Protein AF-A0A4S2HDU8-F1 (afdb_monomer_lite)

Secondary structure (DSSP, 8-state):
--------------SSSPP-TT-HHHHHBTSEEEEEEES-HHHHHHHHHHHHHHHHHHTBSEEEEEEE-HHHHHHHHHHTS-SEEEEEESS----SEEEPPPEE-TTS-EEEEEEETT-HHHHHHHHHHHHHHTS--

pLDDT: mean 88.14, std 14.68, range [42.5, 98.62]

Radius of gyration: 17.4 Å; chains: 1; bounding box: 50×37×60 Å

Foldseek 3Di:
DDDPPPPPPPPDDDDDAQFAPPCLLVCQACEEAEEEEEPDVVQRVVQVVLVVLLSVLSNGPYYHYDYDHPVVVLVCQQVVVHQKYFWDQPPDPDPQWDWAAWAQGPVRGTTIMTGGPRRVNVNVSSNVSRVVVRDDD

Structure (mmCIF, N/CA/C/O backbone):
data_AF-A0A4S2HDU8-F1
#
_entry.id   AF-A0A4S2HDU8-F1
#
loop_
_atom_site.group_PDB
_atom_site.id
_atom_site.type_symbol
_atom_site.label_atom_id
_atom_site.label_alt_id
_atom_site.label_comp_id
_atom_site.label_asym_id
_atom_site.label_entity_id
_atom_site.label_seq_id
_atom_site.pdbx_PDB_ins_code
_atom_site.Cartn_x
_atom_site.Cartn_y
_atom_site.Cartn_z
_atom_site.occupancy
_atom_site.B_iso_or_equiv
_atom_site.auth_seq_id
_atom_site.auth_comp_id
_atom_site.auth_asym_id
_atom_site.auth_atom_id
_atom_site.pdbx_PDB_model_num
ATOM 1 N N . MET A 1 1 ? -33.721 1.257 43.775 1.00 42.50 1 MET A N 1
ATOM 2 C CA . MET A 1 1 ? -32.586 1.265 42.830 1.00 42.50 1 MET A CA 1
ATOM 3 C C . MET A 1 1 ? -32.837 0.183 41.792 1.00 42.50 1 MET A C 1
ATOM 5 O O . MET A 1 1 ? -32.657 -0.982 42.109 1.00 42.50 1 MET A O 1
ATOM 9 N N . LEU A 1 2 ? -33.331 0.540 40.605 1.00 43.06 2 LEU A N 1
ATOM 10 C CA . LEU A 1 2 ? -33.381 -0.369 39.458 1.00 43.06 2 LEU A CA 1
ATOM 11 C C . LEU A 1 2 ? -32.447 0.228 38.404 1.00 43.06 2 LEU A C 1
ATOM 13 O O . LEU A 1 2 ? -32.683 1.333 37.923 1.00 43.06 2 LEU A O 1
ATOM 17 N N . PHE A 1 3 ? -31.338 -0.460 38.150 1.00 49.94 3 PHE A N 1
ATOM 18 C CA . PHE A 1 3 ? -30.333 -0.086 37.161 1.00 49.94 3 PHE A CA 1
ATOM 19 C C . PHE A 1 3 ? -30.967 -0.219 35.768 1.00 49.94 3 PHE A C 1
ATOM 21 O O . PHE A 1 3 ? -31.205 -1.331 35.300 1.00 49.94 3 PHE A O 1
ATOM 28 N N . SER A 1 4 ? -31.288 0.908 35.125 1.00 59.47 4 SER A N 1
ATOM 29 C CA 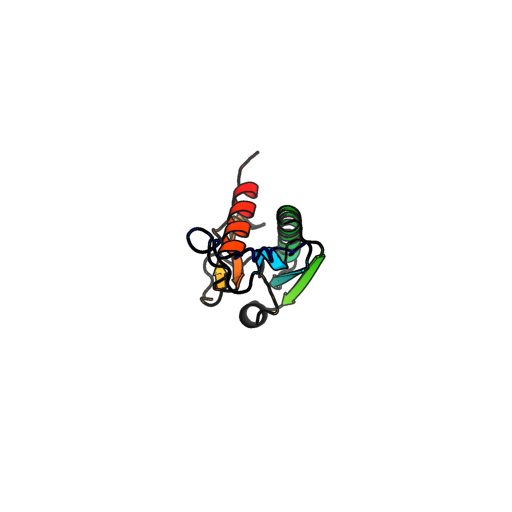. SER A 1 4 ? -31.685 0.924 33.714 1.00 59.47 4 SER A CA 1
ATOM 30 C C . SER A 1 4 ? -30.521 0.423 32.867 1.00 59.47 4 SER A C 1
ATOM 32 O O . SER A 1 4 ? -29.466 1.054 32.802 1.00 59.47 4 SER A O 1
ATOM 34 N N . LEU A 1 5 ? -30.730 -0.724 32.226 1.00 55.03 5 LEU A N 1
ATOM 35 C CA . LEU A 1 5 ? -29.835 -1.314 31.243 1.00 55.03 5 LEU A CA 1
ATOM 36 C C . LEU A 1 5 ? -29.830 -0.411 29.997 1.00 55.03 5 LEU A C 1
ATOM 38 O O . LEU A 1 5 ? -30.757 -0.436 29.188 1.00 55.03 5 LEU A O 1
ATOM 42 N N . LEU A 1 6 ? -28.812 0.438 29.870 1.00 55.34 6 LEU A N 1
ATOM 43 C CA . LEU A 1 6 ? -28.625 1.308 28.713 1.00 55.34 6 LEU A CA 1
ATOM 44 C C . LEU A 1 6 ? -28.003 0.484 27.574 1.00 55.34 6 LEU A C 1
ATOM 46 O O . LEU A 1 6 ? -26.786 0.402 27.432 1.00 55.34 6 LEU A O 1
ATOM 50 N N . VAL A 1 7 ? -28.846 -0.180 26.784 1.00 56.69 7 VAL A N 1
ATOM 51 C CA . VAL A 1 7 ? -28.433 -0.857 25.548 1.00 56.69 7 VAL A CA 1
ATOM 52 C C . VAL A 1 7 ? -28.184 0.218 24.489 1.00 56.69 7 VAL A C 1
ATOM 54 O O . VAL A 1 7 ? -29.111 0.692 23.834 1.00 56.69 7 VAL A O 1
ATOM 57 N N . PHE A 1 8 ? -26.928 0.641 24.337 1.00 52.66 8 PHE A N 1
ATOM 58 C CA . PHE A 1 8 ? -26.510 1.472 23.209 1.00 52.66 8 PHE A CA 1
ATOM 59 C C . PHE A 1 8 ? -26.470 0.609 21.941 1.00 52.66 8 PHE A C 1
ATOM 61 O O . PHE A 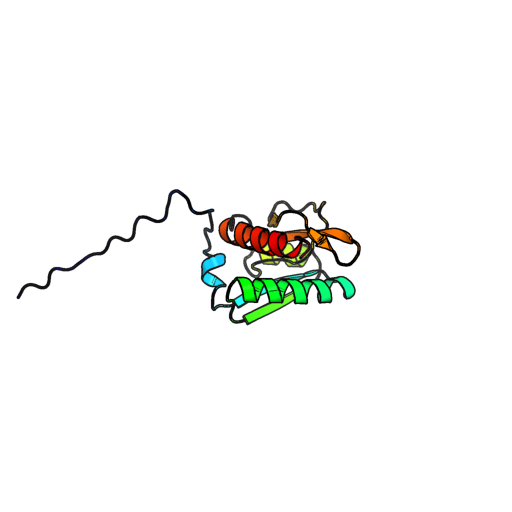1 8 ? -25.519 -0.127 21.687 1.00 52.66 8 PHE A O 1
ATOM 68 N N . ALA A 1 9 ? -27.531 0.698 21.142 1.00 51.41 9 ALA A N 1
ATOM 69 C CA . ALA A 1 9 ? -27.570 0.182 19.783 1.00 51.41 9 ALA A CA 1
ATOM 70 C C . ALA A 1 9 ? -26.666 1.041 18.875 1.00 51.41 9 ALA A C 1
ATOM 72 O O . ALA A 1 9 ? -27.073 2.084 18.367 1.00 51.41 9 ALA A O 1
ATOM 73 N N . LEU A 1 10 ? -25.422 0.604 18.673 1.00 53.88 10 LEU A N 1
ATOM 74 C CA . LEU A 1 10 ? -24.504 1.137 17.661 1.00 53.88 10 LEU A CA 1
ATOM 75 C C . LEU A 1 10 ? -24.857 0.559 16.279 1.00 53.88 10 LEU A C 1
ATOM 77 O O . LEU A 1 10 ? -24.146 -0.281 15.741 1.00 53.88 10 LEU A O 1
ATOM 81 N N . THR A 1 11 ? -25.964 0.996 15.679 1.00 60.50 11 THR A N 1
ATOM 82 C CA . THR A 1 11 ? -26.265 0.708 14.263 1.00 60.50 11 THR A CA 1
ATOM 83 C C . THR A 1 11 ? -26.435 2.016 13.499 1.00 60.50 11 THR A C 1
ATOM 85 O O . THR A 1 11 ? -27.554 2.422 13.193 1.00 60.50 11 THR A O 1
ATOM 88 N N . ALA A 1 12 ? -25.327 2.715 13.227 1.00 51.22 12 ALA A N 1
ATOM 89 C CA . ALA A 1 12 ? -25.362 3.971 12.468 1.00 51.22 12 ALA A CA 1
ATOM 90 C C . ALA A 1 12 ? -24.151 4.238 11.545 1.00 51.22 12 ALA A C 1
ATOM 92 O O . ALA A 1 12 ? -24.028 5.344 11.029 1.00 51.22 12 ALA A O 1
ATOM 93 N N . CYS A 1 13 ? -23.290 3.259 11.250 1.00 56.94 13 CYS A N 1
ATOM 94 C CA . CYS A 1 13 ? -22.143 3.458 10.346 1.00 56.94 13 CYS A CA 1
ATOM 95 C C . CYS A 1 13 ? -22.334 2.712 9.016 1.00 56.94 13 CYS A C 1
ATOM 97 O O . CYS A 1 13 ? -21.618 1.760 8.745 1.00 56.94 13 CYS A O 1
ATOM 99 N N . GLY A 1 14 ? -23.336 3.065 8.200 1.00 53.50 14 GLY A N 1
ATOM 100 C CA . GLY A 1 14 ? -23.684 2.227 7.034 1.00 53.50 14 GLY A CA 1
ATOM 101 C C . GLY A 1 14 ? -23.982 2.918 5.706 1.00 53.50 14 GLY A C 1
ATOM 102 O O . GLY A 1 14 ? -24.287 2.219 4.746 1.00 53.50 14 GLY A O 1
ATOM 103 N N . ARG A 1 15 ? -23.950 4.255 5.602 1.00 58.34 15 ARG A N 1
ATOM 104 C CA . ARG A 1 15 ? -24.436 4.937 4.378 1.00 58.34 15 ARG A CA 1
ATOM 105 C C . ARG A 1 15 ? -23.510 5.961 3.718 1.00 58.34 15 ARG A C 1
ATOM 107 O O . ARG A 1 15 ? -23.928 6.574 2.745 1.00 58.34 15 ARG A O 1
ATOM 114 N N . GLY A 1 16 ? -22.267 6.117 4.176 1.00 63.12 16 GLY A N 1
ATOM 115 C CA . GLY A 1 16 ? -21.326 7.071 3.561 1.00 63.12 16 GLY A CA 1
ATOM 116 C C . GLY A 1 16 ? -19.842 6.717 3.645 1.00 63.12 16 GLY A C 1
ATOM 117 O O . GLY A 1 16 ? -19.020 7.456 3.112 1.00 63.12 16 GLY A O 1
ATOM 118 N N . LEU A 1 17 ? -19.483 5.610 4.298 1.00 71.50 17 LEU A N 1
ATOM 119 C CA . LEU A 1 17 ? -18.098 5.146 4.359 1.00 71.50 17 LEU A CA 1
ATOM 120 C C . LEU A 1 17 ? -17.800 4.267 3.136 1.00 71.50 17 LEU A C 1
ATOM 122 O O . LEU A 1 17 ? -18.657 3.463 2.756 1.00 71.50 17 LEU A O 1
ATOM 126 N N . PRO A 1 18 ? -16.616 4.399 2.511 1.00 87.44 18 PRO A N 1
ATOM 127 C CA . PRO A 1 18 ? -16.169 3.434 1.518 1.00 87.44 18 PRO A CA 1
ATOM 128 C C . PRO A 1 18 ? -16.203 2.018 2.101 1.00 87.44 18 PRO A C 1
ATOM 130 O O . PRO A 1 18 ? -15.890 1.818 3.272 1.00 87.44 18 PRO A O 1
ATOM 133 N N . ASN A 1 19 ? -16.600 1.047 1.281 1.00 90.38 19 ASN A N 1
ATOM 134 C CA . ASN A 1 19 ? -16.699 -0.347 1.707 1.00 90.38 19 ASN A CA 1
ATOM 135 C C . ASN A 1 19 ? -15.334 -0.879 2.180 1.00 90.38 19 ASN A C 1
ATOM 137 O O . ASN A 1 19 ? -14.338 -0.633 1.513 1.00 90.38 19 ASN A O 1
ATOM 141 N N . ASP A 1 20 ? -15.286 -1.603 3.295 1.00 90.50 20 ASP A N 1
ATOM 142 C CA . ASP A 1 20 ? -14.064 -2.234 3.817 1.00 90.50 20 ASP A CA 1
ATOM 143 C C . ASP A 1 20 ? -14.437 -3.503 4.596 1.00 90.50 20 ASP A C 1
ATOM 145 O O . ASP A 1 20 ? -14.398 -3.533 5.825 1.00 90.50 20 ASP A O 1
ATOM 149 N N . PRO A 1 21 ? -14.935 -4.542 3.904 1.00 90.12 21 PRO A N 1
ATOM 150 C CA . PRO A 1 21 ? -15.677 -5.632 4.532 1.00 90.12 21 PRO A CA 1
ATOM 151 C C . PRO A 1 21 ? -14.826 -6.486 5.476 1.00 90.12 21 PRO A C 1
ATOM 153 O O . PRO A 1 21 ? -15.385 -7.190 6.314 1.00 90.12 21 PRO A O 1
ATOM 156 N N . ARG A 1 22 ? -13.493 -6.448 5.354 1.00 93.00 22 ARG A N 1
ATOM 157 C CA . ARG A 1 22 ? -12.574 -7.143 6.268 1.00 93.00 22 ARG A CA 1
ATOM 158 C C . ARG A 1 22 ? -11.927 -6.197 7.279 1.00 93.00 22 ARG A C 1
ATOM 160 O O . ARG A 1 22 ? -11.011 -6.625 7.984 1.00 93.00 22 ARG A O 1
ATOM 167 N N . GLY A 1 23 ? -12.378 -4.943 7.338 1.00 93.75 23 GLY A N 1
ATOM 168 C CA . GLY A 1 23 ? -11.878 -3.921 8.254 1.00 93.75 23 GLY A CA 1
ATOM 169 C C . GLY A 1 23 ? -10.371 -3.726 8.134 1.00 93.75 23 GLY A C 1
ATOM 170 O O . GLY A 1 23 ? -9.689 -3.635 9.153 1.00 93.75 23 GLY A O 1
ATOM 171 N N . THR A 1 24 ? -9.820 -3.755 6.916 1.00 96.25 24 THR A N 1
ATOM 172 C CA . THR A 1 24 ? -8.377 -3.610 6.696 1.00 96.25 24 THR A CA 1
ATOM 173 C C . THR A 1 24 ? -7.847 -2.311 7.257 1.00 96.25 24 THR A C 1
ATOM 175 O O . THR A 1 24 ? -6.848 -2.350 7.969 1.00 96.25 24 THR A O 1
ATOM 178 N N . LEU A 1 25 ? -8.526 -1.190 7.017 1.00 95.56 25 LEU A N 1
ATOM 179 C CA . LEU A 1 25 ? -8.062 0.105 7.504 1.00 95.56 25 LEU A CA 1
ATOM 180 C C . LEU A 1 25 ? -8.035 0.174 9.039 1.00 95.56 25 LEU A C 1
ATOM 182 O O . LEU A 1 25 ? -7.077 0.679 9.617 1.00 95.56 25 LEU A O 1
ATOM 186 N N . GLU A 1 26 ? -9.065 -0.357 9.698 1.00 94.94 26 GLU A N 1
ATOM 187 C CA . GLU A 1 26 ? -9.133 -0.400 11.161 1.00 94.94 26 GLU A CA 1
ATOM 188 C C . GLU A 1 26 ? -8.081 -1.350 11.745 1.00 94.94 26 GLU A C 1
ATOM 190 O O . GLU A 1 26 ? -7.378 -0.985 12.682 1.00 94.94 26 GLU A O 1
ATOM 195 N N . ARG A 1 27 ? -7.924 -2.545 11.161 1.00 96.62 27 ARG A N 1
ATOM 196 C CA . ARG A 1 27 ? -6.981 -3.570 11.632 1.00 96.62 27 ARG A CA 1
ATOM 197 C C . ARG A 1 27 ? -5.526 -3.103 11.584 1.00 96.62 27 ARG A C 1
ATOM 199 O O . ARG A 1 27 ? -4.752 -3.474 12.464 1.00 96.62 27 ARG A O 1
ATOM 206 N N . VAL A 1 28 ? -5.128 -2.376 10.538 1.00 97.69 28 VAL A N 1
ATOM 207 C CA . VAL A 1 28 ? -3.725 -1.956 10.376 1.00 97.69 28 VAL A CA 1
ATOM 208 C C . VAL A 1 28 ? -3.364 -0.788 11.298 1.00 97.69 28 VAL A C 1
ATOM 210 O O . VAL A 1 28 ? -2.209 -0.676 11.701 1.00 97.69 28 VAL A O 1
ATOM 213 N N . HIS A 1 29 ? -4.326 0.059 11.683 1.00 96.62 29 HIS A N 1
ATOM 214 C CA . HIS A 1 29 ? -4.091 1.167 12.611 1.00 96.62 29 HIS A CA 1
ATOM 215 C C . HIS A 1 29 ? -3.739 0.639 14.009 1.00 96.62 29 HIS A C 1
ATOM 217 O O . HIS A 1 29 ? -4.492 -0.116 14.618 1.00 96.62 29 HIS A O 1
ATOM 223 N N . GLY A 1 30 ? -2.556 1.001 14.510 1.00 96.69 30 GLY A N 1
ATOM 224 C CA . GLY A 1 30 ? -1.979 0.431 15.731 1.00 96.69 30 GLY A CA 1
ATOM 225 C C . GLY A 1 30 ? -1.624 -1.061 15.631 1.00 96.69 30 GLY A C 1
ATOM 226 O O . GLY A 1 30 ? -1.232 -1.654 16.633 1.00 96.69 30 GLY A O 1
ATOM 227 N N . GLY A 1 31 ? -1.760 -1.668 14.448 1.00 97.94 31 GLY A N 1
ATOM 228 C CA . GLY A 1 31 ? -1.557 -3.091 14.192 1.00 97.94 31 GLY A CA 1
ATOM 229 C C . GLY A 1 31 ? -0.404 -3.370 13.230 1.00 97.94 31 GLY A C 1
ATOM 230 O O . GLY A 1 31 ? 0.579 -2.628 13.170 1.00 97.94 31 GLY A O 1
ATOM 231 N N . GLU A 1 32 ? -0.525 -4.468 12.481 1.00 98.25 32 GLU A N 1
ATOM 232 C CA . GLU A 1 32 ? 0.436 -4.876 11.451 1.00 98.25 32 GLU A CA 1
ATOM 233 C C . GLU A 1 32 ? -0.080 -4.554 10.050 1.00 98.25 32 GLU A C 1
ATOM 235 O O . GLU A 1 32 ? -1.191 -4.950 9.701 1.00 98.25 32 GLU A O 1
ATOM 240 N N . LEU A 1 33 ? 0.759 -3.915 9.235 1.00 98.62 33 LEU A N 1
ATOM 241 C CA . LEU A 1 33 ? 0.566 -3.787 7.794 1.00 98.62 33 LEU A CA 1
ATOM 242 C C . LEU A 1 33 ? 1.401 -4.846 7.062 1.00 98.62 33 LEU A C 1
ATOM 244 O O . LEU A 1 33 ? 2.629 -4.862 7.167 1.00 98.62 33 LEU A O 1
ATOM 248 N N . ARG A 1 34 ? 0.747 -5.726 6.301 1.00 98.56 34 ARG A N 1
ATOM 249 C CA . ARG A 1 34 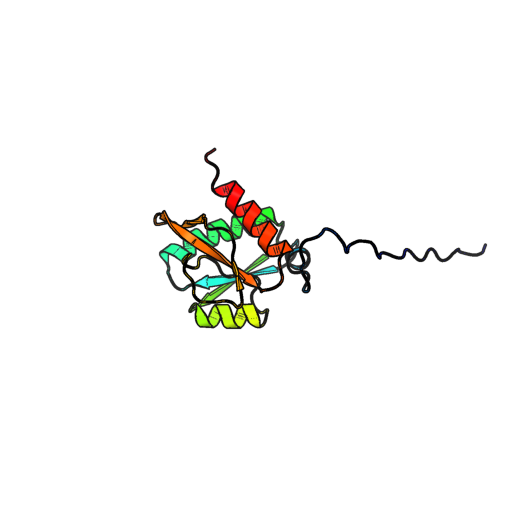? 1.384 -6.840 5.580 1.00 98.56 34 ARG A CA 1
ATOM 250 C C . ARG A 1 34 ? 1.549 -6.478 4.108 1.00 98.56 34 ARG A C 1
ATOM 252 O O . ARG A 1 34 ? 0.558 -6.344 3.387 1.00 98.56 34 ARG A O 1
ATOM 259 N N . VAL A 1 35 ? 2.792 -6.333 3.664 1.00 98.38 35 VAL A N 1
ATOM 260 C CA . VAL A 1 35 ? 3.140 -5.705 2.383 1.00 98.38 35 VAL A CA 1
ATOM 261 C C . VAL A 1 35 ? 3.926 -6.658 1.498 1.00 98.38 35 VAL A C 1
ATOM 263 O O . VAL A 1 35 ? 4.980 -7.152 1.889 1.00 98.38 35 VAL A O 1
ATOM 266 N N . GLY A 1 36 ? 3.426 -6.878 0.286 1.00 97.69 36 GLY A N 1
ATOM 267 C CA . GLY A 1 36 ? 4.166 -7.532 -0.786 1.00 97.69 36 GLY A CA 1
ATOM 268 C C . GLY A 1 36 ? 5.109 -6.558 -1.491 1.00 97.69 36 GLY A C 1
ATOM 269 O O . GLY A 1 36 ? 4.685 -5.459 -1.843 1.00 97.69 36 GLY A O 1
ATOM 270 N N . LEU A 1 37 ? 6.352 -6.966 -1.734 1.00 96.06 37 LEU A N 1
ATOM 271 C CA . LEU A 1 37 ? 7.326 -6.232 -2.546 1.00 96.06 37 LEU A CA 1
ATOM 272 C C . LEU A 1 37 ? 7.719 -7.085 -3.754 1.00 96.06 37 LEU A C 1
ATOM 274 O O . LEU A 1 37 ? 8.158 -8.226 -3.591 1.00 96.06 37 LEU A O 1
ATOM 278 N N . ILE A 1 38 ? 7.549 -6.548 -4.958 1.00 91.88 38 ILE A N 1
ATOM 279 C CA . ILE A 1 38 ? 7.892 -7.254 -6.196 1.00 91.88 38 ILE A CA 1
ATOM 280 C C . ILE A 1 38 ? 9.423 -7.353 -6.304 1.00 91.88 38 ILE A C 1
ATOM 282 O O . ILE A 1 38 ? 10.134 -6.434 -5.906 1.00 91.88 38 ILE A O 1
ATOM 286 N N . LEU A 1 39 ? 9.934 -8.494 -6.778 1.00 81.25 39 LEU A N 1
ATOM 287 C CA . LEU A 1 39 ? 11.371 -8.757 -6.925 1.00 81.25 39 LEU A CA 1
ATOM 288 C C . LEU A 1 39 ? 12.026 -7.849 -7.987 1.00 81.25 39 LEU A C 1
ATOM 290 O O . LEU A 1 39 ? 12.204 -8.250 -9.132 1.00 81.25 39 LEU A O 1
ATOM 294 N N . ASP A 1 40 ? 12.418 -6.646 -7.571 1.00 74.44 40 ASP A N 1
ATOM 295 C CA . ASP A 1 40 ? 13.370 -5.753 -8.242 1.00 74.44 40 ASP A CA 1
ATOM 296 C C . ASP A 1 40 ? 14.103 -4.924 -7.167 1.00 74.44 40 ASP A C 1
ATOM 298 O O . ASP A 1 40 ? 13.479 -4.185 -6.407 1.00 74.44 40 ASP A O 1
ATOM 302 N N . GLU A 1 41 ? 15.428 -5.073 -7.035 1.00 63.62 41 GLU A N 1
ATOM 303 C CA . GLU A 1 41 ? 16.185 -4.491 -5.912 1.00 63.62 41 GLU A CA 1
ATOM 304 C C . GLU A 1 41 ? 16.150 -2.955 -5.855 1.00 63.62 41 GLU A C 1
ATOM 306 O O . GLU A 1 41 ? 16.177 -2.388 -4.756 1.00 63.62 41 GLU A O 1
ATOM 311 N N . ALA A 1 42 ? 16.092 -2.276 -7.007 1.00 67.62 42 ALA A N 1
ATOM 312 C CA . ALA A 1 42 ? 16.054 -0.815 -7.057 1.00 67.62 42 ALA A CA 1
ATOM 313 C C . ALA A 1 42 ? 14.670 -0.296 -6.648 1.00 67.62 42 ALA A C 1
ATOM 315 O O . ALA A 1 42 ? 14.562 0.632 -5.839 1.00 67.62 42 ALA A O 1
ATOM 316 N N . GLU A 1 43 ? 13.615 -0.952 -7.134 1.00 75.62 43 GLU A N 1
ATOM 317 C CA . GLU A 1 43 ? 12.234 -0.616 -6.786 1.00 75.62 43 GLU A CA 1
ATOM 318 C C . GLU A 1 43 ? 11.935 -0.918 -5.311 1.00 75.62 43 GLU A C 1
ATOM 320 O O . GLU A 1 43 ? 11.328 -0.096 -4.624 1.00 75.62 43 GLU A O 1
ATOM 325 N N . VAL A 1 44 ? 12.462 -2.024 -4.772 1.00 85.94 44 VAL A N 1
ATOM 326 C CA . VAL A 1 44 ? 12.249 -2.451 -3.378 1.00 85.94 44 VAL A CA 1
ATOM 327 C C . VAL A 1 44 ? 12.646 -1.377 -2.362 1.00 85.94 44 VAL A C 1
ATOM 329 O O . VAL A 1 44 ? 11.972 -1.234 -1.340 1.00 85.94 44 VAL A O 1
ATOM 332 N N . ARG A 1 45 ? 13.728 -0.619 -2.591 1.00 87.56 45 ARG A N 1
ATOM 333 C CA . ARG A 1 45 ? 14.135 0.445 -1.656 1.00 87.56 45 ARG A CA 1
ATOM 334 C C . ARG A 1 45 ? 13.149 1.611 -1.671 1.00 87.56 45 ARG A C 1
ATOM 336 O O . ARG A 1 45 ? 12.671 2.002 -0.610 1.00 87.56 45 ARG A O 1
ATOM 343 N N . ALA A 1 46 ? 12.831 2.128 -2.857 1.00 88.81 46 ALA A N 1
ATOM 344 C CA . ALA A 1 46 ? 11.888 3.234 -3.014 1.00 88.81 46 ALA A CA 1
ATOM 345 C C . ALA A 1 46 ? 10.480 2.856 -2.520 1.00 88.81 46 ALA A C 1
ATOM 347 O O . ALA A 1 46 ? 9.760 3.681 -1.952 1.00 88.81 46 ALA A O 1
ATOM 348 N N . ASP A 1 47 ? 10.096 1.593 -2.701 1.00 92.25 47 ASP A N 1
ATOM 349 C CA . ASP A 1 47 ? 8.845 1.049 -2.191 1.00 92.25 47 ASP A CA 1
ATOM 350 C C . ASP A 1 47 ? 8.819 1.001 -0.672 1.00 92.25 47 ASP A C 1
ATOM 352 O O . ASP A 1 47 ? 7.833 1.432 -0.079 1.00 92.25 47 ASP A O 1
ATOM 356 N N . ARG A 1 48 ? 9.893 0.529 -0.028 1.00 94.94 48 ARG A N 1
ATOM 357 C CA . ARG A 1 48 ? 9.991 0.501 1.439 1.00 94.94 48 ARG A CA 1
ATOM 358 C C . ARG A 1 48 ? 9.848 1.891 2.038 1.00 94.94 48 ARG A C 1
ATOM 360 O O . ARG A 1 48 ? 9.015 2.066 2.917 1.00 94.94 48 ARG A O 1
ATOM 367 N N . GLU A 1 49 ? 10.578 2.876 1.524 1.00 93.69 49 GLU A N 1
ATOM 368 C CA . GLU A 1 49 ? 10.508 4.256 2.024 1.00 93.69 49 GLU A CA 1
ATOM 369 C C . GLU A 1 49 ? 9.082 4.823 1.924 1.00 93.69 49 GLU A C 1
ATOM 371 O O . GLU A 1 49 ? 8.546 5.398 2.875 1.00 93.69 49 GLU A O 1
ATOM 376 N N . ARG A 1 50 ? 8.417 4.602 0.785 1.00 95.31 50 ARG A N 1
ATOM 377 C CA . ARG A 1 50 ? 7.047 5.080 0.565 1.00 95.31 50 ARG A CA 1
ATOM 378 C C . ARG A 1 50 ? 6.020 4.311 1.407 1.00 95.31 50 ARG A C 1
ATOM 380 O O . ARG A 1 50 ? 5.063 4.901 1.907 1.00 95.31 50 ARG A O 1
ATOM 387 N N . VAL A 1 51 ? 6.213 3.008 1.600 1.00 97.75 51 VAL A N 1
ATOM 388 C CA . VAL A 1 51 ? 5.380 2.170 2.477 1.00 97.75 51 VAL A CA 1
ATOM 389 C C . VAL A 1 51 ? 5.551 2.566 3.942 1.00 97.75 51 VAL A C 1
ATOM 391 O O . VAL A 1 51 ? 4.564 2.624 4.671 1.00 97.75 51 VAL A O 1
ATOM 394 N N . GLU A 1 52 ? 6.764 2.889 4.380 1.00 97.81 52 GLU A N 1
ATOM 395 C CA . GLU A 1 52 ? 7.041 3.380 5.731 1.00 97.81 52 GLU A CA 1
ATOM 396 C C . GLU A 1 52 ? 6.337 4.712 5.993 1.00 97.81 52 GLU A C 1
ATOM 398 O O . GLU A 1 52 ? 5.685 4.872 7.027 1.00 97.81 52 GLU A O 1
ATOM 403 N N . GLY A 1 53 ? 6.374 5.641 5.034 1.00 97.81 53 GLY A N 1
ATOM 404 C CA . GLY A 1 53 ? 5.615 6.887 5.130 1.00 97.81 53 GLY A CA 1
ATOM 405 C C . GLY A 1 53 ? 4.098 6.660 5.173 1.00 97.81 53 GLY A C 1
ATOM 406 O O . GLY A 1 53 ? 3.395 7.333 5.929 1.00 97.81 53 GLY A O 1
ATOM 407 N N . PHE A 1 54 ? 3.580 5.680 4.428 1.00 98.12 54 PHE A N 1
ATOM 408 C CA . PHE A 1 54 ? 2.164 5.309 4.493 1.00 98.12 54 PHE A CA 1
ATOM 409 C C . PHE A 1 54 ? 1.784 4.674 5.835 1.00 98.12 54 PHE A C 1
ATOM 411 O O . PHE A 1 54 ? 0.753 5.013 6.415 1.00 98.12 54 PHE A O 1
ATOM 418 N N . ALA A 1 55 ? 2.632 3.792 6.363 1.00 98.38 55 ALA A N 1
ATOM 419 C CA . ALA A 1 55 ? 2.457 3.185 7.675 1.00 98.38 55 ALA A CA 1
ATOM 420 C C . ALA A 1 55 ? 2.420 4.254 8.779 1.00 98.38 55 ALA A C 1
ATOM 422 O O . ALA A 1 55 ? 1.544 4.211 9.642 1.00 98.38 55 ALA A O 1
ATOM 423 N N . GLN A 1 56 ? 3.298 5.260 8.707 1.00 98.25 56 GLN A N 1
ATOM 424 C CA . GLN A 1 56 ? 3.274 6.415 9.609 1.00 98.25 56 GLN A CA 1
ATOM 425 C C . GLN A 1 56 ? 1.995 7.245 9.453 1.00 98.25 56 GLN A C 1
ATOM 427 O O . GLN A 1 56 ? 1.361 7.574 10.454 1.00 98.25 56 GLN A O 1
ATOM 432 N N . TYR A 1 57 ? 1.579 7.542 8.215 1.00 9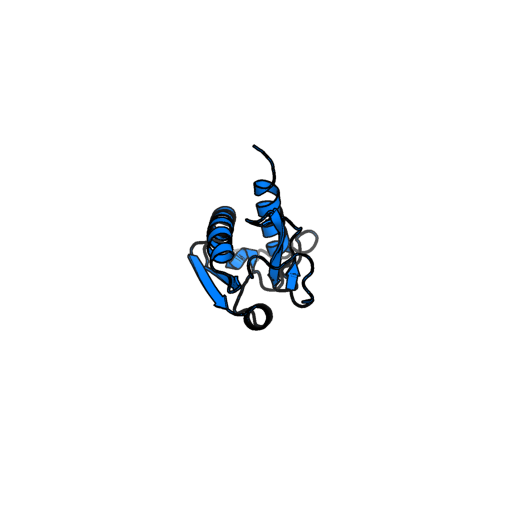8.00 57 TYR A N 1
ATOM 433 C CA . TYR A 1 57 ? 0.331 8.260 7.921 1.00 98.00 57 TYR A CA 1
ATOM 434 C C . TYR A 1 57 ? -0.898 7.567 8.526 1.00 98.00 57 TYR A C 1
ATOM 436 O O . TYR A 1 57 ? -1.804 8.230 9.030 1.00 98.00 57 TYR A O 1
ATOM 444 N N . LEU A 1 58 ? -0.916 6.235 8.493 1.00 97.50 58 LEU A N 1
ATOM 445 C CA . LEU A 1 58 ? -1.986 5.418 9.050 1.00 97.50 58 LEU A CA 1
ATOM 446 C C . LEU A 1 58 ? -1.856 5.136 10.548 1.00 97.50 58 LEU A C 1
ATOM 448 O O . LEU A 1 58 ? -2.796 4.583 11.104 1.00 97.50 58 LEU A O 1
ATOM 452 N N . GLY A 1 59 ? -0.729 5.450 11.194 1.00 97.81 59 GLY A N 1
ATOM 453 C CA . GLY A 1 59 ? -0.469 5.072 12.587 1.00 97.81 59 GLY A CA 1
ATOM 454 C C . GLY A 1 59 ? -0.307 3.560 12.796 1.00 97.81 59 GLY A C 1
ATOM 455 O O . GLY A 1 59 ? -0.732 3.028 13.819 1.00 97.81 59 GLY A O 1
ATOM 456 N N . VAL A 1 60 ? 0.255 2.847 11.821 1.00 98.19 60 VAL A N 1
ATOM 457 C CA . VAL A 1 60 ? 0.564 1.410 11.906 1.00 98.19 60 VAL A CA 1
ATOM 458 C C . VAL A 1 60 ? 1.680 1.174 12.929 1.00 98.19 60 VAL A C 1
ATOM 460 O O . VAL A 1 60 ? 2.647 1.932 12.979 1.00 98.19 60 VAL A O 1
ATOM 463 N N . ALA A 1 61 ? 1.579 0.107 13.727 1.00 97.62 61 ALA A N 1
ATOM 464 C CA . ALA A 1 61 ? 2.595 -0.219 14.731 1.00 97.62 61 ALA A CA 1
ATOM 465 C C . ALA A 1 61 ? 3.781 -1.005 14.153 1.00 97.62 61 ALA A C 1
ATOM 467 O O . ALA A 1 61 ? 4.917 -0.811 14.581 1.00 97.62 61 ALA A O 1
ATOM 468 N N . GLN A 1 62 ? 3.530 -1.899 13.193 1.00 97.94 62 GLN A N 1
ATOM 469 C CA . GLN A 1 62 ? 4.561 -2.743 12.588 1.00 97.94 62 GLN A CA 1
ATOM 470 C C . GLN A 1 62 ? 4.291 -3.033 11.109 1.00 97.94 62 GLN A C 1
ATOM 472 O O . GLN A 1 62 ? 3.143 -3.142 10.680 1.00 97.94 62 GLN A O 1
ATOM 477 N N . ILE A 1 63 ? 5.358 -3.192 10.325 1.00 98.50 63 ILE A N 1
ATOM 478 C CA . ILE A 1 63 ? 5.275 -3.552 8.906 1.00 98.50 63 ILE A CA 1
ATOM 479 C C . ILE A 1 63 ? 5.901 -4.929 8.719 1.00 98.50 63 ILE A C 1
ATOM 481 O O . ILE A 1 63 ? 7.045 -5.159 9.114 1.00 98.50 63 ILE A O 1
ATOM 485 N N . ARG A 1 64 ? 5.164 -5.835 8.077 1.00 98.25 64 ARG A N 1
ATOM 486 C CA . ARG A 1 64 ? 5.661 -7.150 7.680 1.00 98.25 64 ARG A CA 1
ATOM 487 C C . ARG A 1 64 ? 5.809 -7.205 6.170 1.00 98.25 64 ARG A C 1
ATOM 489 O O . ARG A 1 64 ? 4.812 -7.177 5.452 1.00 98.25 64 ARG A O 1
ATOM 496 N N . TYR A 1 65 ? 7.045 -7.332 5.707 1.00 97.44 65 TYR A N 1
ATOM 497 C CA . TYR A 1 65 ? 7.357 -7.434 4.286 1.00 97.44 65 TYR A CA 1
ATOM 498 C C . TYR A 1 65 ? 7.402 -8.882 3.808 1.00 97.44 65 TYR A C 1
ATOM 500 O O . TYR A 1 65 ? 7.903 -9.763 4.505 1.00 97.44 65 TYR A O 1
ATOM 508 N N . ASP A 1 66 ? 6.937 -9.091 2.584 1.00 95.94 66 ASP A N 1
ATOM 509 C CA . ASP A 1 66 ? 7.024 -10.346 1.856 1.00 95.94 66 ASP A CA 1
ATOM 510 C C . ASP A 1 66 ? 7.494 -10.057 0.430 1.00 95.94 66 ASP A C 1
ATOM 512 O O . ASP A 1 66 ? 6.803 -9.380 -0.328 1.00 95.94 66 ASP A O 1
ATOM 516 N N . THR A 1 67 ? 8.694 -10.506 0.074 1.00 94.75 67 THR A N 1
ATOM 517 C CA . THR A 1 67 ? 9.258 -10.249 -1.254 1.00 94.75 67 THR A CA 1
ATOM 518 C C . THR A 1 67 ? 9.051 -11.466 -2.146 1.00 94.75 67 THR A C 1
ATOM 520 O O . THR A 1 67 ? 9.357 -12.587 -1.740 1.00 94.75 67 THR A O 1
ATOM 523 N N . GLY A 1 68 ? 8.564 -11.263 -3.369 1.00 93.12 68 GLY A N 1
ATOM 524 C CA . GLY A 1 68 ? 8.349 -12.373 -4.290 1.00 93.12 68 GLY A CA 1
ATOM 525 C C . GLY A 1 68 ? 7.908 -11.963 -5.689 1.00 93.12 68 GLY A C 1
ATOM 526 O O . GLY A 1 68 ? 7.741 -10.788 -6.007 1.00 93.12 68 GLY A O 1
ATOM 527 N N . GLU A 1 69 ? 7.701 -12.974 -6.526 1.00 93.00 69 GLU A N 1
ATOM 528 C CA . GLU A 1 69 ? 7.151 -12.809 -7.870 1.00 93.00 69 GLU A CA 1
ATOM 529 C C . GLU A 1 69 ? 5.718 -12.272 -7.823 1.00 93.00 69 GLU A C 1
ATOM 531 O O . GLU A 1 69 ? 4.913 -12.671 -6.974 1.00 93.00 69 GLU A O 1
ATOM 536 N N . VAL A 1 70 ? 5.361 -11.429 -8.794 1.00 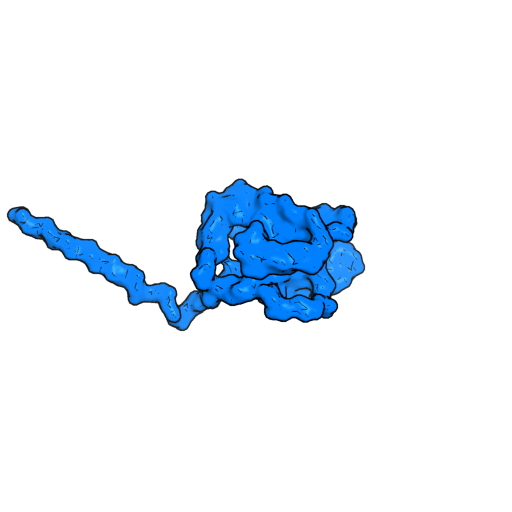93.12 70 VAL A N 1
ATOM 537 C CA . VAL A 1 70 ? 4.078 -10.707 -8.815 1.00 93.12 70 VAL A CA 1
ATOM 538 C C . VAL A 1 70 ? 2.877 -11.645 -8.665 1.00 93.12 70 VAL A C 1
ATOM 540 O O . VAL A 1 70 ? 2.010 -11.426 -7.822 1.00 93.12 70 VAL A O 1
ATOM 543 N N . HIS A 1 71 ? 2.846 -12.738 -9.432 1.00 94.06 71 HIS A N 1
ATOM 544 C CA . HIS A 1 71 ? 1.764 -13.724 -9.361 1.00 94.06 71 HIS A CA 1
ATOM 545 C C . HIS A 1 71 ? 1.659 -14.394 -7.984 1.00 94.06 71 HIS A C 1
ATOM 547 O O . HIS A 1 71 ? 0.558 -14.679 -7.513 1.00 94.06 71 HIS A O 1
ATOM 553 N N . HIS A 1 72 ? 2.789 -14.646 -7.321 1.00 95.31 72 HIS A N 1
ATOM 554 C CA . HIS A 1 72 ? 2.793 -15.230 -5.984 1.00 95.31 72 HIS A CA 1
ATOM 555 C C . HIS A 1 72 ? 2.214 -14.255 -4.954 1.00 95.31 72 HIS A C 1
ATOM 557 O O . HIS A 1 72 ? 1.369 -14.642 -4.146 1.00 95.31 72 HIS A O 1
ATOM 563 N N . LEU A 1 73 ? 2.610 -12.984 -5.023 1.00 96.31 73 LEU A N 1
ATOM 564 C CA . LEU A 1 73 ? 2.102 -11.947 -4.131 1.00 96.31 73 LEU A CA 1
ATOM 565 C C . LEU A 1 73 ? 0.602 -11.707 -4.338 1.00 96.31 73 LEU A C 1
ATOM 567 O O . LEU A 1 73 ? -0.133 -11.625 -3.356 1.00 96.31 73 LEU A O 1
ATOM 571 N N . VAL A 1 74 ? 0.118 -11.667 -5.585 1.00 96.38 74 VAL A N 1
ATOM 572 C CA . VAL A 1 74 ? -1.320 -11.506 -5.877 1.00 96.38 74 VAL A CA 1
ATOM 573 C C . VAL A 1 74 ? -2.138 -12.650 -5.271 1.00 96.38 74 VAL A C 1
ATOM 575 O O . VAL A 1 74 ? -3.120 -12.391 -4.577 1.00 96.38 74 VAL A O 1
ATOM 578 N N . ASN A 1 75 ? -1.680 -13.900 -5.396 1.00 96.50 75 ASN A N 1
ATOM 579 C CA . ASN A 1 75 ? -2.333 -15.041 -4.741 1.00 96.50 75 ASN A CA 1
ATOM 580 C C . ASN A 1 75 ? -2.424 -14.868 -3.211 1.00 96.50 75 ASN A C 1
ATOM 582 O O . ASN A 1 75 ? -3.424 -15.235 -2.591 1.00 96.50 75 ASN A O 1
ATOM 586 N N . LYS A 1 76 ? -1.389 -14.302 -2.580 1.00 97.44 76 LYS A N 1
ATOM 587 C CA . LYS A 1 76 ? -1.367 -14.031 -1.132 1.00 97.44 76 LYS A CA 1
ATOM 588 C C . LYS A 1 76 ? -2.290 -12.878 -0.749 1.00 97.44 76 LYS A C 1
ATOM 590 O O . LYS A 1 76 ? -2.968 -12.953 0.277 1.00 97.44 76 LYS A O 1
ATOM 595 N N . LEU A 1 77 ? -2.372 -11.843 -1.582 1.00 97.25 77 LEU A N 1
ATOM 596 C CA . LEU A 1 77 ? -3.308 -10.730 -1.424 1.00 97.25 77 LEU A CA 1
ATOM 597 C C . LEU A 1 77 ? -4.766 -11.214 -1.479 1.00 97.25 77 LEU A C 1
ATOM 599 O O . LEU A 1 77 ? -5.566 -10.889 -0.599 1.00 97.25 77 LEU A O 1
ATOM 603 N N . GLU A 1 78 ? -5.102 -12.067 -2.447 1.00 95.44 78 GLU A N 1
ATOM 604 C CA . GLU A 1 78 ? -6.434 -12.669 -2.584 1.00 95.44 78 GLU A CA 1
ATOM 605 C C . GLU A 1 78 ? -6.832 -13.505 -1.366 1.00 95.44 78 GLU A C 1
ATOM 607 O O . GLU A 1 78 ? -7.965 -13.404 -0.878 1.00 95.44 78 GLU A O 1
ATOM 612 N N . ARG A 1 79 ? -5.891 -14.296 -0.838 1.00 95.94 79 ARG A N 1
ATOM 613 C CA . ARG A 1 79 ? -6.070 -15.105 0.380 1.00 95.94 79 ARG A CA 1
ATOM 614 C C . ARG A 1 79 ? -6.145 -14.258 1.647 1.00 95.94 79 ARG A C 1
ATOM 616 O O . ARG A 1 79 ? -6.695 -14.705 2.650 1.00 95.94 79 ARG A O 1
ATOM 623 N N . GLY A 1 80 ? -5.693 -13.006 1.595 1.00 95.31 80 GLY A N 1
ATOM 624 C CA . GLY A 1 80 ? -5.643 -12.118 2.754 1.00 95.31 80 GLY A CA 1
ATOM 625 C C . GLY A 1 80 ? -4.425 -12.298 3.629 1.00 95.31 80 GLY A C 1
ATOM 626 O O . GLY A 1 80 ? -4.474 -11.937 4.803 1.00 95.31 80 GLY A O 1
ATOM 627 N N . GLU A 1 81 ? -3.370 -12.890 3.088 1.00 97.75 81 GLU A N 1
ATOM 628 C CA . GLU A 1 81 ? -2.063 -12.992 3.730 1.00 97.75 81 GLU A CA 1
ATOM 629 C C . GLU A 1 81 ? -1.280 -11.676 3.602 1.00 97.75 81 GLU A C 1
ATOM 631 O O . GLU A 1 81 ? -0.423 -11.390 4.440 1.00 97.75 81 GLU A O 1
ATOM 636 N N . LEU A 1 82 ? -1.620 -10.864 2.596 1.00 98.31 82 LEU A N 1
ATOM 637 C CA . LEU A 1 82 ? -1.156 -9.492 2.399 1.00 98.31 82 LEU A CA 1
ATOM 638 C C . LEU A 1 82 ? -2.340 -8.522 2.445 1.00 98.31 82 LEU A C 1
ATOM 640 O O . LEU A 1 82 ? -3.471 -8.888 2.116 1.00 98.31 82 LEU A O 1
ATOM 644 N N . ASP A 1 83 ? -2.058 -7.288 2.846 1.00 98.19 83 ASP A N 1
ATOM 645 C CA . ASP A 1 83 ? -2.995 -6.161 2.826 1.00 98.19 83 ASP A CA 1
ATOM 646 C C . ASP A 1 83 ? -2.817 -5.333 1.549 1.00 98.19 83 ASP A C 1
ATOM 648 O O . ASP A 1 83 ? -3.791 -4.858 0.958 1.00 98.19 83 ASP A O 1
ATOM 652 N N . MET A 1 84 ? -1.566 -5.217 1.097 1.00 97.94 84 MET A N 1
ATOM 653 C CA . MET A 1 84 ? -1.184 -4.530 -0.131 1.00 97.94 84 MET A CA 1
ATOM 654 C C . MET A 1 84 ? 0.067 -5.131 -0.772 1.00 97.94 84 MET A C 1
ATOM 656 O O . MET A 1 84 ? 0.823 -5.861 -0.132 1.00 97.94 84 MET A O 1
ATOM 660 N N . ILE A 1 85 ? 0.297 -4.780 -2.032 1.00 97.50 85 ILE A N 1
ATOM 661 C CA . ILE A 1 85 ? 1.519 -5.033 -2.792 1.00 97.50 85 ILE A CA 1
ATOM 662 C C . ILE A 1 85 ? 1.979 -3.694 -3.377 1.00 97.50 85 ILE A C 1
ATOM 664 O O . ILE A 1 85 ? 1.179 -2.969 -3.983 1.00 97.50 85 ILE A O 1
ATOM 668 N N . ALA A 1 86 ? 3.252 -3.364 -3.176 1.00 94.62 86 ALA A N 1
ATOM 669 C CA . ALA A 1 86 ? 3.855 -2.143 -3.687 1.00 94.62 86 ALA A CA 1
ATOM 670 C C . ALA A 1 86 ? 4.226 -2.267 -5.180 1.00 94.62 86 ALA A C 1
ATOM 672 O O . ALA A 1 86 ? 4.561 -3.344 -5.665 1.00 94.62 86 ALA A O 1
ATOM 673 N N . SER A 1 87 ? 4.097 -1.136 -5.878 1.00 88.81 87 SER A N 1
ATOM 674 C CA . SER A 1 87 ? 4.557 -0.828 -7.242 1.00 88.81 87 SER A CA 1
ATOM 675 C C . SER A 1 87 ? 4.335 -1.859 -8.351 1.00 88.81 87 SER A C 1
ATOM 677 O O . SER A 1 87 ? 5.268 -2.383 -8.950 1.00 88.81 87 SER A O 1
ATOM 679 N N . PHE A 1 88 ? 3.087 -2.018 -8.786 1.00 92.62 88 PHE A N 1
ATOM 680 C CA . PHE A 1 88 ? 2.822 -2.556 -10.122 1.00 92.62 88 PHE A CA 1
ATOM 681 C C . PHE A 1 88 ? 3.072 -1.496 -11.200 1.00 92.62 88 PHE A C 1
ATOM 683 O O . PHE A 1 88 ? 2.787 -0.315 -10.973 1.00 92.62 88 PHE A O 1
ATOM 690 N N . PRO A 1 89 ? 3.459 -1.899 -12.423 1.00 91.62 89 PRO A N 1
ATOM 691 C CA . PRO A 1 89 ? 3.256 -1.066 -13.601 1.00 91.62 89 PRO A CA 1
ATOM 692 C C . PRO A 1 89 ? 1.781 -0.656 -13.718 1.00 91.62 89 PRO A C 1
ATOM 694 O O . PRO A 1 89 ? 0.891 -1.488 -13.523 1.00 91.62 89 PRO A O 1
ATOM 697 N N . ARG A 1 90 ? 1.495 0.594 -14.113 1.00 92.25 90 ARG A N 1
ATOM 698 C CA . ARG A 1 90 ? 0.111 1.083 -14.305 1.00 92.25 90 ARG A CA 1
ATOM 699 C C . ARG A 1 90 ? -0.752 0.150 -15.163 1.00 92.25 90 ARG A C 1
ATOM 701 O O . ARG A 1 90 ? -1.944 -0.011 -14.909 1.00 92.25 90 ARG A O 1
ATOM 708 N N . LYS A 1 91 ? -0.169 -0.438 -16.212 1.00 90.12 91 LYS A N 1
ATOM 709 C CA . LYS A 1 91 ? -0.840 -1.397 -17.102 1.00 90.12 91 LYS A CA 1
ATOM 710 C C . LYS A 1 91 ? -0.600 -2.822 -16.611 1.00 90.12 91 LYS A C 1
ATOM 712 O O . LYS A 1 91 ? 0.158 -3.573 -17.217 1.00 90.12 91 LYS A O 1
ATOM 717 N N . THR A 1 92 ? -1.249 -3.178 -15.512 1.00 89.56 92 THR A N 1
ATOM 718 C CA . THR A 1 92 ? -1.185 -4.521 -14.929 1.00 89.56 92 THR A CA 1
ATOM 719 C C . THR A 1 92 ? -2.445 -5.335 -15.273 1.00 89.56 92 THR A C 1
ATOM 721 O O . THR A 1 92 ? -3.533 -4.756 -15.330 1.00 89.56 92 THR A O 1
ATOM 724 N N . PRO A 1 93 ? -2.344 -6.650 -15.568 1.00 91.06 93 PRO A N 1
ATOM 725 C CA . PRO A 1 93 ? -3.484 -7.453 -16.023 1.00 91.06 93 PRO A CA 1
ATOM 726 C C . PRO A 1 93 ? -4.383 -7.971 -14.891 1.00 91.06 93 PRO A C 1
ATOM 728 O O . PRO A 1 93 ? -5.472 -8.473 -15.179 1.00 91.06 93 PRO A O 1
ATOM 731 N N . PHE A 1 94 ? -3.936 -7.889 -13.634 1.00 91.31 94 PHE A N 1
ATOM 732 C CA . PHE A 1 94 ? -4.676 -8.417 -12.488 1.00 91.31 94 PHE A CA 1
ATOM 733 C C . PHE A 1 94 ? -5.979 -7.646 -12.287 1.00 91.31 94 PHE A C 1
ATOM 735 O O . PHE A 1 94 ? -6.012 -6.421 -12.360 1.00 91.31 94 PHE A O 1
ATOM 742 N N . LYS A 1 95 ? -7.064 -8.372 -12.037 1.00 88.50 95 LYS A N 1
ATOM 743 C CA . LYS A 1 95 ? -8.402 -7.819 -11.760 1.00 88.50 95 LYS A CA 1
ATOM 744 C C . LYS A 1 95 ? -8.848 -8.092 -10.326 1.00 88.50 95 LYS A C 1
ATOM 746 O O . LYS A 1 95 ? -9.880 -7.594 -9.888 1.00 88.50 95 LYS A O 1
ATOM 751 N N . GLU A 1 96 ? -8.072 -8.895 -9.614 1.00 86.06 96 GLU A N 1
ATOM 752 C CA . GLU A 1 96 ? -8.341 -9.419 -8.281 1.00 86.06 96 GLU A CA 1
ATOM 753 C C . GLU A 1 96 ? -7.870 -8.463 -7.170 1.00 86.06 96 GLU A C 1
ATOM 755 O O . GLU A 1 96 ? -8.142 -8.681 -5.988 1.00 86.06 96 GLU A O 1
ATOM 760 N N . ALA A 1 97 ? -7.214 -7.365 -7.554 1.00 93.50 97 ALA A N 1
ATOM 761 C CA . ALA A 1 97 ? -6.791 -6.280 -6.682 1.00 93.50 97 ALA A CA 1
ATOM 762 C C . ALA A 1 97 ? -7.532 -4.975 -7.014 1.00 93.50 97 ALA A C 1
ATOM 764 O O . ALA A 1 97 ? -7.903 -4.714 -8.160 1.00 93.50 97 ALA A O 1
ATOM 765 N N . GLY A 1 98 ? -7.725 -4.134 -5.999 1.00 95.19 98 GLY A N 1
ATOM 766 C CA . GLY A 1 98 ? -8.027 -2.719 -6.197 1.00 95.19 98 GLY A CA 1
ATOM 767 C C . GLY A 1 98 ? -6.725 -1.954 -6.402 1.00 95.19 98 GLY A C 1
ATOM 768 O O . GLY A 1 98 ? -5.788 -2.151 -5.634 1.00 95.19 98 GLY A O 1
ATOM 769 N N . PHE A 1 99 ? -6.653 -1.092 -7.413 1.00 97.06 99 PHE A N 1
ATOM 770 C CA . PHE A 1 99 ? -5.452 -0.301 -7.687 1.00 97.06 99 PHE A CA 1
ATOM 771 C C . PHE A 1 99 ? -5.644 1.156 -7.312 1.00 97.06 99 PHE A C 1
ATOM 773 O O . PHE A 1 99 ? -6.710 1.726 -7.558 1.00 97.06 99 PHE A O 1
ATOM 780 N N . THR A 1 100 ? -4.596 1.752 -6.746 1.00 97.38 100 THR A N 1
ATOM 781 C CA . THR A 1 100 ? -4.539 3.198 -6.526 1.00 97.38 100 THR A CA 1
ATOM 782 C C . THR A 1 100 ? -4.543 3.947 -7.854 1.00 97.38 100 THR A C 1
ATOM 784 O O . THR A 1 100 ? -4.321 3.391 -8.936 1.00 97.38 100 THR A O 1
ATOM 787 N N . ARG A 1 101 ? -4.724 5.260 -7.773 1.00 95.50 101 ARG A N 1
ATOM 788 C CA . ARG A 1 101 ? -4.332 6.168 -8.844 1.00 95.50 101 ARG A CA 1
ATOM 789 C C . ARG A 1 101 ? -2.830 6.006 -9.140 1.00 95.50 101 ARG A C 1
ATOM 791 O O . ARG A 1 101 ? -2.065 5.693 -8.221 1.00 95.50 101 ARG A O 1
ATOM 798 N N . PRO A 1 102 ? -2.407 6.225 -10.398 1.00 95.62 102 PRO A N 1
ATOM 799 C CA . PRO A 1 102 ? -0.995 6.204 -10.745 1.00 95.62 102 PRO A CA 1
ATOM 800 C C . PRO A 1 102 ? -0.200 7.272 -9.991 1.00 95.62 102 PRO A C 1
ATOM 802 O O . PRO A 1 102 ? -0.703 8.379 -9.781 1.00 95.62 102 PRO A O 1
ATOM 805 N N . PHE A 1 103 ? 1.031 6.931 -9.626 1.00 93.56 103 PHE A N 1
ATOM 806 C CA . PHE A 1 103 ? 2.033 7.818 -9.036 1.00 93.56 103 PHE A CA 1
ATOM 807 C C . PHE A 1 103 ? 3.385 7.619 -9.733 1.00 93.56 103 PHE A C 1
ATOM 809 O O . PHE A 1 103 ? 3.568 6.650 -10.480 1.00 93.56 103 PHE A O 1
ATOM 816 N N . SER A 1 104 ? 4.325 8.531 -9.502 1.00 91.69 104 SER A N 1
ATOM 817 C CA 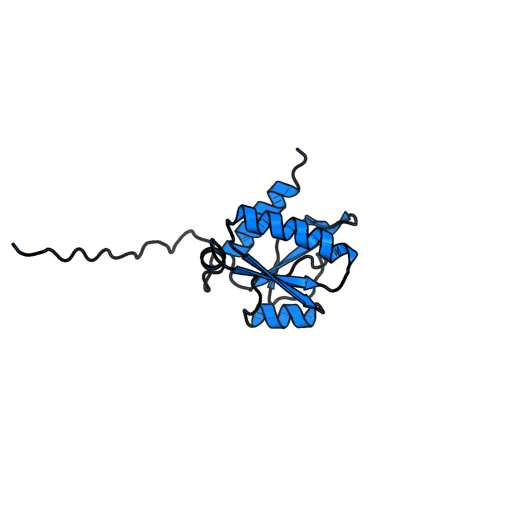. SER A 1 104 ? 5.632 8.512 -10.157 1.00 91.69 104 SER A CA 1
ATOM 818 C C . SER A 1 104 ? 6.565 7.512 -9.462 1.00 91.69 104 SER A C 1
ATOM 820 O O . SER A 1 104 ? 6.887 7.646 -8.277 1.00 91.69 104 SER A O 1
ATOM 822 N N . GLY A 1 105 ? 6.990 6.482 -10.194 1.00 87.69 105 GLY A N 1
ATOM 823 C CA . GLY A 1 105 ? 8.015 5.537 -9.755 1.00 87.69 105 GLY A CA 1
ATOM 824 C C . GLY A 1 105 ? 9.417 6.163 -9.721 1.00 87.69 105 GLY A C 1
ATOM 825 O O . GLY A 1 105 ? 9.606 7.279 -10.207 1.00 87.69 105 GLY A O 1
ATOM 826 N N . PRO A 1 106 ? 10.418 5.453 -9.167 1.00 82.31 106 PRO A N 1
ATOM 827 C CA . PRO A 1 106 ? 11.794 5.954 -9.069 1.00 82.31 106 PRO A CA 1
ATOM 828 C C . PRO A 1 106 ? 12.416 6.300 -10.432 1.00 82.31 106 PRO A C 1
ATOM 830 O O . PRO A 1 106 ? 13.149 7.280 -10.530 1.00 82.31 106 PRO A O 1
ATOM 833 N N . ASP A 1 107 ? 12.055 5.567 -11.487 1.00 84.94 107 ASP A N 1
ATOM 834 C CA . ASP A 1 107 ? 12.543 5.797 -12.855 1.00 84.94 107 ASP A CA 1
ATOM 835 C C . ASP A 1 107 ? 11.648 6.745 -13.679 1.00 84.94 107 ASP A C 1
ATOM 837 O O . ASP A 1 107 ? 11.841 6.914 -14.881 1.00 84.94 107 ASP A O 1
ATOM 841 N N . GLY A 1 108 ? 10.641 7.366 -13.051 1.00 85.69 108 GLY A N 1
ATOM 842 C CA . GLY A 1 108 ? 9.669 8.247 -13.711 1.00 85.69 108 GLY A CA 1
ATOM 843 C C . GLY A 1 108 ? 8.488 7.527 -14.374 1.00 85.69 108 GLY A C 1
ATOM 844 O O . GLY A 1 108 ? 7.552 8.185 -14.828 1.00 85.69 108 GLY A O 1
ATOM 845 N N . ASP A 1 109 ? 8.487 6.193 -14.392 1.00 90.25 109 ASP A N 1
ATOM 846 C CA . ASP A 1 109 ? 7.362 5.399 -14.886 1.00 90.25 109 ASP A CA 1
ATOM 847 C C . ASP A 1 109 ? 6.149 5.457 -13.948 1.00 90.25 109 ASP A C 1
ATOM 849 O O . ASP A 1 109 ? 6.279 5.498 -12.725 1.00 90.25 109 ASP A O 1
ATOM 853 N N . GLU A 1 110 ? 4.944 5.381 -14.516 1.00 93.81 110 GLU A N 1
ATOM 854 C CA . GLU A 1 110 ? 3.707 5.341 -13.734 1.00 93.81 110 GLU A CA 1
ATOM 855 C C . GLU A 1 110 ? 3.530 3.990 -13.023 1.00 93.81 110 GLU A C 1
ATOM 857 O O . GLU A 1 110 ? 3.378 2.934 -13.658 1.00 93.81 110 GLU A O 1
ATOM 862 N N . ARG A 1 111 ? 3.459 4.041 -11.691 1.00 94.06 111 ARG A N 1
ATOM 863 C CA . ARG A 1 111 ? 3.237 2.889 -10.812 1.00 94.06 111 ARG A CA 1
ATOM 864 C C . ARG A 1 111 ? 1.903 2.987 -10.085 1.00 94.06 111 ARG A C 1
ATOM 866 O O . ARG A 1 111 ? 1.331 4.065 -9.950 1.00 94.06 111 ARG A O 1
ATOM 873 N N . VAL A 1 112 ? 1.391 1.848 -9.634 1.00 96.38 112 VAL A N 1
ATOM 874 C CA . VAL A 1 112 ? 0.187 1.751 -8.795 1.00 96.38 112 VAL A CA 1
ATOM 875 C C . VAL A 1 112 ? 0.431 0.781 -7.646 1.00 96.38 112 VAL A C 1
ATOM 877 O O . VAL A 1 112 ? 1.166 -0.194 -7.791 1.00 96.38 112 VAL A O 1
ATOM 880 N N . TRP A 1 113 ? -0.207 1.011 -6.503 1.00 97.38 113 TRP A N 1
ATOM 881 C CA . TRP A 1 113 ? -0.274 0.013 -5.438 1.00 97.38 113 TRP A CA 1
ATOM 882 C C . TRP A 1 113 ? -1.502 -0.862 -5.632 1.00 97.38 113 TRP A C 1
ATOM 884 O O . TRP A 1 113 ? -2.567 -0.368 -6.003 1.00 97.38 113 TRP A O 1
ATOM 894 N N . GLY A 1 114 ? -1.351 -2.160 -5.378 1.00 97.62 114 GLY A N 1
ATOM 895 C CA . GLY A 1 114 ? -2.463 -3.106 -5.364 1.00 97.62 114 GLY A CA 1
ATOM 896 C C . GLY A 1 114 ? -2.890 -3.394 -3.933 1.00 97.62 114 GLY A C 1
ATOM 897 O O . GLY A 1 114 ? -2.065 -3.775 -3.110 1.00 97.62 114 GLY A O 1
ATOM 898 N N . VAL A 1 115 ? -4.174 -3.249 -3.634 1.00 97.44 115 VAL A N 1
ATOM 899 C CA . VAL A 1 115 ? -4.776 -3.624 -2.349 1.00 97.44 115 VAL A CA 1
ATOM 900 C C . VAL A 1 115 ? -5.807 -4.722 -2.554 1.00 97.44 115 VAL A C 1
ATOM 902 O O . VAL A 1 115 ? -6.284 -4.956 -3.669 1.00 97.44 115 VAL A O 1
ATOM 905 N N . ARG A 1 116 ? -6.180 -5.410 -1.476 1.00 94.69 116 ARG A N 1
ATOM 906 C CA . ARG A 1 116 ? -7.167 -6.485 -1.566 1.00 94.69 116 ARG A CA 1
ATOM 907 C C . ARG A 1 116 ? -8.504 -5.966 -2.111 1.00 94.69 116 ARG A C 1
ATOM 909 O O . ARG A 1 116 ? -9.042 -4.974 -1.623 1.00 94.69 116 ARG A O 1
ATOM 916 N N . ALA A 1 117 ? -9.069 -6.661 -3.101 1.00 92.50 117 ALA A N 1
ATOM 917 C CA . ALA A 1 117 ? -10.349 -6.270 -3.683 1.00 92.50 117 ALA A CA 1
ATOM 918 C C . ALA A 1 117 ? -11.467 -6.175 -2.628 1.00 92.50 117 ALA A C 1
ATOM 920 O O . ALA A 1 117 ? -11.670 -7.070 -1.795 1.00 92.50 117 ALA A O 1
ATOM 921 N N . GLY A 1 118 ? -12.212 -5.070 -2.704 1.00 93.06 118 GLY A N 1
ATOM 922 C CA . GLY A 1 118 ? -13.316 -4.740 -1.805 1.00 93.06 118 GLY A CA 1
ATOM 923 C C . GLY A 1 118 ? -12.930 -3.862 -0.612 1.00 93.06 118 GLY A C 1
ATOM 924 O O . GLY A 1 118 ? -13.831 -3.253 -0.042 1.00 93.06 118 GLY A O 1
ATOM 925 N N . GLU A 1 119 ? -11.641 -3.743 -0.275 1.00 95.62 119 GLU A N 1
ATOM 926 C CA . GLU A 1 119 ? -11.129 -2.899 0.821 1.00 95.62 119 GLU A CA 1
ATOM 927 C C . GLU A 1 119 ? -11.000 -1.423 0.377 1.00 95.62 119 GLU A C 1
ATOM 929 O O . GLU A 1 119 ? -9.924 -0.824 0.356 1.00 95.62 119 GLU A O 1
ATOM 934 N N . ASN A 1 120 ? -12.112 -0.826 -0.057 1.00 95.69 120 ASN A N 1
ATOM 935 C CA . ASN A 1 120 ? -12.157 0.506 -0.667 1.00 95.69 120 ASN A CA 1
ATOM 936 C C . ASN A 1 120 ? -11.810 1.639 0.314 1.00 95.69 120 ASN A C 1
ATOM 938 O O . ASN A 1 120 ? -11.329 2.682 -0.127 1.00 95.69 120 ASN A O 1
ATOM 942 N N . ALA A 1 121 ? -12.052 1.483 1.622 1.00 96.44 121 ALA A N 1
ATOM 943 C CA . ALA A 1 121 ? -11.624 2.491 2.602 1.00 96.44 121 ALA A CA 1
ATOM 944 C C . ALA A 1 121 ? -10.101 2.528 2.726 1.00 96.44 121 ALA A C 1
ATOM 946 O O . ALA A 1 121 ? -9.509 3.609 2.727 1.00 96.44 121 ALA A O 1
ATOM 947 N N . PHE A 1 122 ? -9.474 1.352 2.763 1.00 97.62 122 PHE A N 1
ATOM 948 C CA . PHE A 1 122 ? -8.025 1.222 2.760 1.00 97.62 122 PHE A CA 1
ATOM 949 C C . PHE A 1 122 ? -7.416 1.723 1.440 1.00 97.62 122 PHE A C 1
ATOM 951 O O . PHE A 1 122 ? -6.468 2.508 1.465 1.00 97.62 122 PHE A O 1
ATOM 958 N N . LEU A 1 123 ? -8.027 1.385 0.295 1.00 97.81 123 LEU A N 1
ATOM 959 C CA . LEU A 1 123 ? -7.639 1.922 -1.014 1.00 97.81 123 LEU A CA 1
ATOM 960 C C . LEU A 1 123 ? -7.677 3.456 -1.045 1.00 97.81 123 LEU A C 1
ATOM 962 O O . LEU A 1 123 ? -6.725 4.098 -1.481 1.00 97.81 123 LEU A O 1
ATOM 966 N N . LEU A 1 124 ? -8.762 4.055 -0.545 1.00 97.19 124 LEU A N 1
ATOM 967 C CA . LEU A 1 124 ? -8.911 5.508 -0.507 1.00 97.19 124 LEU A CA 1
ATOM 968 C C . LEU A 1 124 ? -7.859 6.172 0.392 1.00 97.19 124 LEU A C 1
ATOM 970 O O . LEU A 1 124 ? -7.408 7.280 0.099 1.00 97.19 124 LEU A O 1
ATOM 974 N N . ALA A 1 125 ? -7.480 5.526 1.496 1.00 97.56 125 ALA A N 1
ATOM 975 C CA . ALA A 1 125 ? -6.419 6.021 2.363 1.00 97.56 125 ALA A CA 1
ATOM 976 C C . ALA A 1 125 ? -5.057 6.001 1.649 1.00 97.56 125 ALA A C 1
ATOM 978 O O . ALA A 1 125 ? -4.335 6.997 1.703 1.00 97.56 125 ALA A O 1
ATOM 979 N N . ALA A 1 126 ? -4.752 4.921 0.922 1.00 97.69 126 ALA A N 1
ATOM 980 C CA . ALA A 1 126 ? -3.558 4.829 0.084 1.00 97.69 126 ALA A CA 1
ATOM 981 C C . ALA A 1 126 ? -3.537 5.917 -1.003 1.00 97.69 126 ALA A C 1
ATOM 983 O O . ALA A 1 126 ? -2.551 6.641 -1.127 1.00 97.69 126 ALA A O 1
ATOM 984 N N . ASP A 1 127 ? -4.647 6.116 -1.721 1.00 97.19 127 ASP A N 1
ATOM 985 C CA . ASP A 1 127 ? -4.780 7.174 -2.732 1.00 97.19 127 ASP A CA 1
ATOM 986 C C . ASP A 1 127 ? -4.517 8.571 -2.162 1.00 97.19 127 ASP A C 1
ATOM 988 O O . ASP A 1 127 ? -3.837 9.390 -2.782 1.00 97.19 127 ASP A O 1
ATOM 992 N N . ARG A 1 128 ? -5.059 8.865 -0.975 1.00 96.75 128 ARG A N 1
ATOM 993 C CA . ARG A 1 128 ? -4.866 10.162 -0.312 1.00 96.75 128 ARG A CA 1
ATOM 994 C C . ARG A 1 128 ? -3.416 10.389 0.076 1.00 96.75 128 ARG A C 1
ATOM 996 O O . ARG A 1 128 ? -2.922 11.496 -0.124 1.00 96.75 128 ARG A O 1
ATOM 1003 N N . TYR A 1 129 ? -2.764 9.366 0.619 1.00 97.31 129 TYR A N 1
ATOM 1004 C CA . TYR A 1 129 ? -1.355 9.433 0.972 1.00 97.31 129 TYR A CA 1
ATOM 1005 C C . TYR A 1 129 ? -0.491 9.688 -0.270 1.00 97.31 129 TYR A C 1
ATOM 1007 O O . TYR A 1 129 ? 0.244 10.672 -0.306 1.00 97.31 129 TYR A O 1
ATOM 1015 N N . LEU A 1 130 ? -0.650 8.878 -1.321 1.00 95.81 130 LEU A N 1
ATOM 1016 C CA . LEU A 1 130 ? 0.117 9.016 -2.563 1.00 95.81 130 LEU A CA 1
ATOM 1017 C C . LEU A 1 130 ? -0.099 10.386 -3.217 1.00 95.81 130 LEU A C 1
ATOM 1019 O O . LEU A 1 130 ? 0.856 11.050 -3.607 1.00 95.81 130 LEU A O 1
ATOM 1023 N N . TYR A 1 131 ? -1.344 10.865 -3.254 1.00 94.44 131 TYR A N 1
ATOM 1024 C CA . TYR A 1 131 ? -1.659 12.190 -3.786 1.00 94.44 131 TYR A CA 1
ATOM 1025 C C . TYR A 1 131 ? -0.995 13.337 -3.005 1.00 94.44 131 TYR A C 1
ATOM 1027 O O . TYR A 1 131 ? -0.686 14.373 -3.590 1.00 94.44 131 TYR A O 1
ATOM 1035 N N . GLN A 1 132 ? -0.781 13.186 -1.693 1.00 94.06 132 GLN A N 1
ATOM 1036 C CA . GLN A 1 132 ? -0.059 14.182 -0.894 1.00 94.06 132 GLN A CA 1
ATOM 1037 C C . GLN A 1 132 ? 1.442 14.187 -1.195 1.00 94.06 132 GLN A C 1
ATOM 1039 O O . GLN A 1 132 ? 2.037 15.258 -1.171 1.00 94.06 132 GLN A O 1
ATOM 1044 N N . GLN A 1 133 ? 2.029 13.028 -1.508 1.00 89.94 133 GLN A N 1
ATOM 1045 C CA . GLN A 1 133 ? 3.452 12.911 -1.846 1.00 89.94 133 GLN A CA 1
ATOM 1046 C C . GLN A 1 133 ? 3.781 13.456 -3.245 1.00 89.94 133 GLN A C 1
ATOM 1048 O O . GLN A 1 133 ? 4.874 13.964 -3.458 1.00 89.94 133 GLN A O 1
ATOM 1053 N N . GLU A 1 134 ? 2.841 13.392 -4.192 1.00 85.44 134 GLU A N 1
ATOM 1054 C CA . GLU A 1 134 ? 3.043 13.898 -5.563 1.00 85.44 134 GLU A CA 1
ATOM 1055 C C . GLU A 1 134 ? 2.919 15.429 -5.682 1.00 85.44 134 GLU A C 1
ATOM 1057 O O . GLU A 1 134 ? 3.232 15.998 -6.729 1.00 85.44 134 GLU A O 1
ATOM 1062 N N . LYS A 1 135 ? 2.431 16.134 -4.651 1.00 75.06 135 LYS A N 1
ATOM 1063 C CA . LYS A 1 135 ? 2.346 17.599 -4.708 1.00 75.06 135 LYS A CA 1
ATOM 1064 C C . LYS A 1 135 ? 3.742 18.205 -4.542 1.00 75.06 135 LYS A C 1
ATOM 1066 O O . LYS A 1 135 ? 4.351 17.977 -3.499 1.00 75.06 135 LYS A O 1
ATOM 1071 N N . PRO A 1 136 ? 4.229 19.024 -5.495 1.00 55.94 136 PRO A N 1
ATOM 1072 C CA . PRO A 1 136 ? 5.442 19.793 -5.264 1.00 55.94 136 PRO A CA 1
ATOM 1073 C C . PRO A 1 136 ? 5.209 20.736 -4.076 1.00 55.94 136 PRO A C 1
ATOM 1075 O O . PRO A 1 136 ? 4.190 21.432 -4.029 1.00 55.94 136 PRO A O 1
ATOM 1078 N N . SER A 1 137 ? 6.126 20.683 -3.108 1.00 52.06 137 SER A N 1
ATOM 1079 C CA . SER A 1 137 ? 6.197 21.569 -1.938 1.00 52.06 137 SER A CA 1
ATOM 1080 C C . SER A 1 137 ? 6.360 23.031 -2.327 1.00 52.06 137 SER A C 1
ATOM 1082 O O . SER A 1 137 ? 7.199 23.276 -3.226 1.00 52.06 137 SER A O 1
#

Sequence (137 aa):
MLFSLLVFALTACGRGLPNDPRGTLERVHGGELRVGLILDEAEVRADRERVEGFAQYLGVAQIRYDTGEVHHLVNKLERGELDMIASFPRKTPFKEAGFTRPFSGPDGDERVWGVRAGENAFLLAADRYLYQQEKPS

Organism: NCBI:txid1133559